Protein AF-A0A359IE05-F1 (afdb_monomer)

pLDDT: mean 86.5, std 8.98, range [60.88, 97.12]

Solvent-accessible surface area (backbone atoms only — not comparable to full-atom values): 4523 Å² total; per-residue (Å²): 91,81,87,85,40,88,70,53,76,47,79,46,80,45,79,54,96,59,32,36,40,40,36,42,36,32,61,58,93,48,62,64,94,83,66,44,79,91,77,47,86,48,70,68,57,51,52,52,53,50,49,30,60,75,47,73,34,45,79,49,78,46,49,78,86,38,30,35,42,34,40,38,25,68,53,134

Sequence (76 aa):
FPEDRKGRISVQLLRQDKKISLVLANNGIGLPEDFSLERTGGFGLQLVSMLVKQLDGTLNIHSNDETQFEIIFPYS

Structure (mmCIF, N/CA/C/O backbone):
data_AF-A0A359IE05-F1
#
_entry.id   AF-A0A3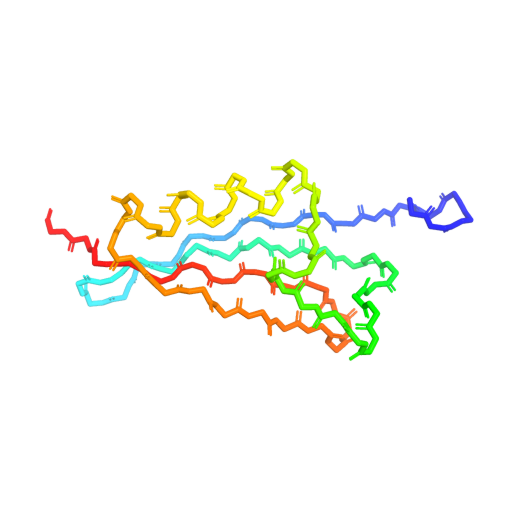59IE05-F1
#
loop_
_atom_site.group_PDB
_atom_site.id
_atom_site.type_symbol
_atom_site.label_atom_id
_atom_site.label_alt_id
_atom_site.label_comp_id
_atom_site.label_asym_id
_atom_site.label_entity_id
_atom_site.label_seq_id
_atom_site.pdbx_PDB_ins_code
_atom_site.Cartn_x
_atom_site.Cartn_y
_atom_site.Cartn_z
_atom_site.occupancy
_atom_site.B_iso_or_equiv
_atom_site.auth_seq_id
_atom_site.auth_comp_id
_atom_site.auth_asym_id
_atom_site.auth_atom_id
_atom_site.pdbx_PDB_model_num
ATOM 1 N N . PHE A 1 1 ? 3.884 -3.381 -18.728 1.00 61.38 1 PHE A N 1
ATOM 2 C CA . PHE A 1 1 ? 4.851 -4.314 -18.113 1.00 61.38 1 PHE A CA 1
ATOM 3 C C . PHE A 1 1 ? 5.977 -4.515 -19.114 1.00 61.38 1 PHE A C 1
ATOM 5 O O . PHE A 1 1 ? 5.704 -4.334 -20.296 1.00 61.38 1 PHE A O 1
ATOM 12 N N . PRO A 1 2 ? 7.225 -4.766 -18.685 1.00 69.50 2 PRO A N 1
ATOM 13 C CA . PRO A 1 2 ? 8.349 -4.853 -19.615 1.00 69.50 2 PRO A CA 1
ATOM 14 C C . PRO A 1 2 ? 8.067 -5.859 -20.737 1.00 69.50 2 PRO A C 1
ATOM 16 O O . PRO A 1 2 ? 7.482 -6.912 -20.468 1.00 69.50 2 PRO A O 1
ATOM 19 N N . GLU A 1 3 ? 8.491 -5.506 -21.956 1.00 73.56 3 GLU A N 1
ATOM 20 C CA . GLU A 1 3 ? 8.475 -6.368 -23.152 1.00 73.56 3 GLU A CA 1
ATOM 21 C C . GLU A 1 3 ? 7.071 -6.791 -23.633 1.00 73.56 3 GLU A C 1
ATOM 23 O O . GLU A 1 3 ? 6.835 -7.962 -23.913 1.00 73.56 3 GLU A O 1
ATOM 28 N N . ASP A 1 4 ? 6.105 -5.863 -23.686 1.00 70.12 4 ASP A N 1
ATOM 29 C CA . ASP A 1 4 ? 4.719 -6.116 -24.150 1.00 70.12 4 ASP A CA 1
ATOM 30 C C . ASP A 1 4 ? 3.969 -7.238 -23.408 1.00 70.12 4 ASP A C 1
ATOM 32 O O . ASP A 1 4 ? 2.919 -7.732 -23.833 1.00 70.12 4 ASP A O 1
ATOM 36 N N . ARG A 1 5 ? 4.462 -7.624 -22.228 1.00 76.50 5 ARG A N 1
ATOM 37 C CA . ARG A 1 5 ? 3.799 -8.630 -21.405 1.00 76.50 5 ARG A CA 1
ATOM 38 C C . ARG A 1 5 ? 2.486 -8.083 -20.854 1.00 76.50 5 ARG A C 1
ATOM 40 O O . ARG A 1 5 ? 2.399 -6.947 -20.378 1.00 76.50 5 ARG A O 1
ATOM 47 N N . LYS A 1 6 ? 1.457 -8.933 -20.841 1.00 82.81 6 LYS A N 1
ATOM 48 C CA . LYS A 1 6 ? 0.271 -8.699 -20.013 1.00 82.81 6 LYS A CA 1
ATOM 49 C C . LYS A 1 6 ? 0.714 -8.748 -18.561 1.00 82.81 6 LYS A C 1
ATOM 51 O O . LYS A 1 6 ? 1.346 -9.717 -18.149 1.00 82.81 6 LYS A O 1
ATOM 56 N N . GLY A 1 7 ? 0.367 -7.734 -17.788 1.00 86.06 7 GLY A N 1
ATOM 57 C CA . GLY A 1 7 ? 0.515 -7.822 -16.346 1.00 86.06 7 GLY A CA 1
ATOM 58 C C . GLY A 1 7 ? -0.817 -7.789 -15.639 1.00 86.06 7 GLY A C 1
ATOM 59 O O . GLY A 1 7 ? -1.873 -7.571 -16.233 1.00 86.06 7 GLY A O 1
ATOM 60 N N . ARG A 1 8 ? -0.736 -8.078 -14.353 1.00 89.31 8 ARG A N 1
ATOM 61 C CA . ARG A 1 8 ? -1.857 -8.280 -13.462 1.00 89.31 8 ARG A CA 1
ATOM 62 C C . ARG A 1 8 ? -1.775 -7.233 -12.371 1.00 89.31 8 ARG A C 1
ATOM 64 O O . ARG A 1 8 ? -0.726 -7.055 -11.759 1.00 89.31 8 ARG A O 1
ATOM 71 N N . ILE A 1 9 ? -2.900 -6.571 -12.144 1.00 90.00 9 ILE A N 1
ATOM 72 C CA . ILE A 1 9 ? -3.163 -5.804 -10.933 1.00 90.00 9 ILE A CA 1
ATOM 73 C C . ILE A 1 9 ? -4.312 -6.521 -10.236 1.00 90.00 9 ILE A C 1
ATOM 75 O O . ILE A 1 9 ? -5.267 -6.943 -10.891 1.00 90.00 9 ILE A O 1
ATOM 79 N N . SER A 1 10 ? -4.209 -6.690 -8.927 1.00 93.31 10 SER A N 1
ATOM 80 C CA . SER A 1 10 ? -5.269 -7.260 -8.106 1.00 93.31 10 SER A CA 1
ATOM 81 C C . SER A 1 10 ? -5.573 -6.348 -6.929 1.00 93.31 10 SER A C 1
ATOM 83 O O . SER A 1 10 ? -4.684 -5.687 -6.393 1.00 93.31 10 SER A O 1
ATOM 85 N N . VAL A 1 11 ? -6.854 -6.302 -6.575 1.00 94.56 11 VAL A N 1
ATOM 86 C CA . VAL A 1 11 ? -7.374 -5.578 -5.419 1.00 94.56 1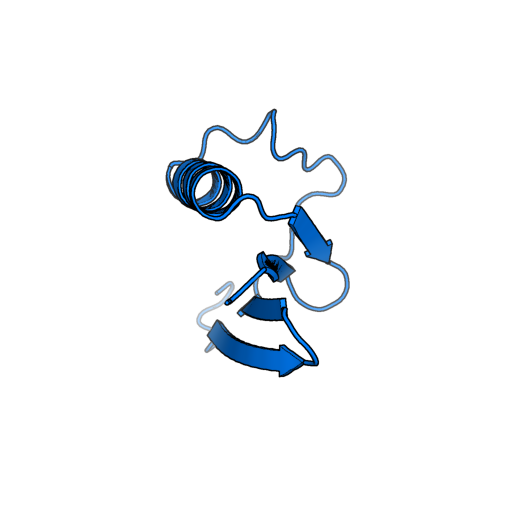1 VAL A CA 1
ATOM 87 C C . VAL A 1 11 ? -8.191 -6.575 -4.618 1.00 94.56 11 VAL A C 1
ATOM 89 O O . VAL A 1 11 ? -9.098 -7.206 -5.162 1.00 94.56 11 VAL A O 1
ATOM 92 N N . GLN A 1 12 ? -7.854 -6.746 -3.348 1.00 96.56 12 GLN A N 1
ATOM 93 C CA . GLN A 1 12 ? -8.543 -7.654 -2.443 1.00 96.56 12 GLN A CA 1
ATOM 94 C C . GLN A 1 12 ? -8.930 -6.906 -1.177 1.00 96.56 12 GLN A C 1
ATOM 96 O O . GLN A 1 12 ? -8.167 -6.090 -0.668 1.00 96.56 12 GLN A O 1
ATOM 101 N N . LEU A 1 13 ? -10.126 -7.193 -0.675 1.00 96.25 13 LEU A N 1
ATOM 102 C CA . LEU A 1 13 ? -10.620 -6.651 0.578 1.00 96.25 13 LEU A CA 1
ATOM 103 C C . LEU A 1 13 ? -11.010 -7.821 1.471 1.00 96.25 13 LEU A C 1
ATOM 105 O O . LEU A 1 13 ? -11.911 -8.589 1.133 1.00 96.25 13 LEU A O 1
ATOM 109 N N . LEU A 1 14 ?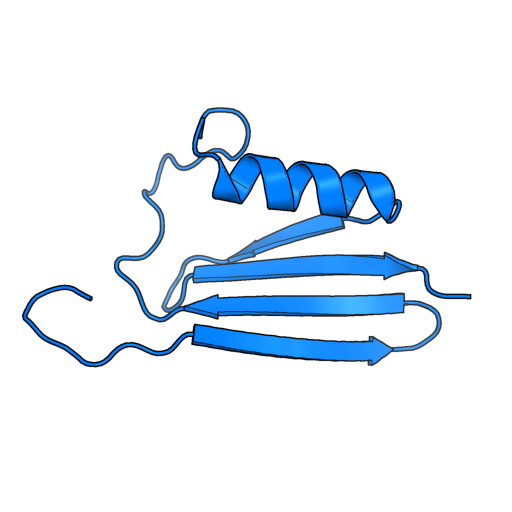 -10.324 -7.961 2.596 1.00 96.69 14 LEU A N 1
ATOM 110 C CA . LEU A 1 14 ? -10.582 -9.000 3.576 1.00 96.69 14 LEU A CA 1
ATOM 111 C C . LEU A 1 14 ? -11.072 -8.351 4.860 1.00 96.69 14 LEU A C 1
ATOM 113 O O . LEU A 1 14 ? -10.480 -7.403 5.365 1.00 96.69 14 LEU A O 1
ATOM 117 N N . ARG A 1 15 ? -12.163 -8.881 5.398 1.00 95.56 15 ARG A N 1
ATOM 118 C CA . ARG A 1 15 ? -12.690 -8.489 6.700 1.00 95.56 15 ARG A CA 1
ATOM 119 C C . ARG A 1 15 ? -12.348 -9.589 7.693 1.00 95.56 15 ARG A C 1
ATOM 121 O O . ARG A 1 15 ? -12.772 -10.726 7.503 1.00 95.56 15 ARG A O 1
ATOM 128 N N . GLN A 1 16 ? -11.628 -9.241 8.751 1.00 92.56 16 GLN A N 1
ATOM 129 C CA . GLN A 1 16 ? -11.297 -10.161 9.833 1.00 92.56 16 GLN A CA 1
ATOM 130 C C . GLN A 1 16 ? -11.462 -9.447 11.173 1.00 92.56 16 GLN A C 1
ATOM 132 O O . GLN A 1 16 ? -10.931 -8.357 11.385 1.00 92.56 16 GLN A O 1
ATOM 137 N N . ASP A 1 17 ? -12.241 -10.047 12.071 1.00 90.50 17 ASP A N 1
ATOM 138 C CA . ASP A 1 17 ? -12.626 -9.451 13.351 1.00 90.50 17 ASP A CA 1
ATOM 139 C C . ASP A 1 17 ? -13.180 -8.025 13.176 1.00 90.50 17 ASP A C 1
ATOM 141 O O . ASP A 1 17 ? -14.183 -7.833 12.488 1.00 90.50 17 ASP A O 1
ATOM 145 N N . LYS A 1 18 ? -12.531 -7.018 13.772 1.00 94.75 18 LYS A N 1
ATOM 146 C CA . LYS A 1 18 ? -12.868 -5.583 13.681 1.00 94.75 18 LYS A CA 1
ATOM 147 C C . LYS A 1 18 ? -11.902 -4.804 12.781 1.00 94.75 18 LYS A C 1
ATOM 149 O O . LYS A 1 18 ? -11.677 -3.614 12.986 1.00 94.75 18 LYS A O 1
ATOM 154 N N . LYS A 1 19 ? -11.268 -5.488 11.828 1.00 96.50 19 LYS A N 1
ATOM 155 C CA . LYS A 1 19 ? -10.313 -4.896 10.891 1.00 96.50 19 LYS A CA 1
ATOM 156 C C . LYS A 1 19 ? -10.639 -5.264 9.448 1.00 96.50 19 LYS A C 1
ATOM 158 O O . LYS A 1 19 ? -11.210 -6.319 9.161 1.00 96.50 19 LYS A O 1
ATOM 163 N N . ILE A 1 20 ? -10.276 -4.359 8.553 1.00 97.12 20 ILE A N 1
ATOM 164 C CA . ILE A 1 20 ? -10.242 -4.580 7.115 1.00 97.12 20 ILE A CA 1
ATOM 165 C C . ILE A 1 20 ? -8.773 -4.602 6.693 1.00 97.12 20 ILE A C 1
ATOM 167 O O . ILE A 1 20 ? -8.002 -3.742 7.114 1.00 97.12 20 ILE A O 1
ATOM 171 N N . SER A 1 21 ? -8.404 -5.581 5.870 1.00 96.81 21 SER A N 1
ATOM 172 C CA . SER A 1 21 ? -7.159 -5.607 5.103 1.00 96.81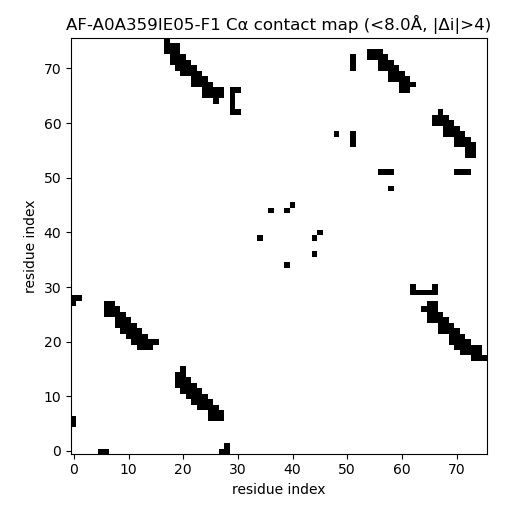 21 SER A CA 1
ATOM 173 C C . SER A 1 21 ? -7.494 -5.338 3.633 1.00 96.81 21 SER A C 1
ATOM 175 O O . SER A 1 21 ? -8.240 -6.093 3.004 1.00 96.81 21 SER A O 1
ATOM 177 N N . LEU A 1 22 ? -7.000 -4.218 3.106 1.00 95.25 22 LEU A N 1
ATOM 178 C CA . LEU A 1 22 ? -7.047 -3.855 1.692 1.00 95.25 22 LEU A CA 1
ATOM 179 C C . LEU A 1 22 ? -5.683 -4.160 1.074 1.00 95.25 22 LEU A C 1
ATOM 181 O O . LEU A 1 22 ? -4.703 -3.487 1.381 1.00 95.25 22 LEU A O 1
ATOM 185 N N . VAL A 1 23 ? -5.636 -5.142 0.179 1.00 94.12 23 VAL A N 1
ATOM 186 C CA . VAL A 1 23 ? -4.414 -5.569 -0.507 1.00 94.12 23 VAL A CA 1
ATOM 187 C C . VAL A 1 23 ? -4.463 -5.127 -1.965 1.00 94.12 23 VAL A C 1
ATOM 189 O O . VAL A 1 23 ? -5.391 -5.463 -2.701 1.00 94.12 23 VAL A O 1
ATOM 192 N N . LEU A 1 24 ? -3.447 -4.381 -2.388 1.00 91.12 24 LEU A N 1
ATOM 193 C CA . LEU A 1 24 ? -3.202 -3.954 -3.763 1.00 91.12 24 LEU A CA 1
ATOM 194 C C . LEU A 1 24 ? -1.923 -4.642 -4.240 1.00 91.12 24 LEU A C 1
ATOM 196 O O . LEU A 1 24 ? -0.870 -4.413 -3.654 1.00 91.12 24 LEU A O 1
ATOM 200 N N . ALA A 1 25 ? -1.983 -5.458 -5.290 1.00 91.38 25 ALA A N 1
ATOM 201 C CA . ALA A 1 25 ? -0.814 -6.204 -5.758 1.00 91.38 25 ALA A CA 1
ATOM 202 C C . ALA A 1 25 ? -0.621 -6.146 -7.274 1.00 91.38 25 ALA A C 1
ATOM 204 O O . ALA A 1 25 ? -1.597 -6.164 -8.029 1.00 91.38 25 ALA A O 1
ATOM 205 N N . ASN A 1 26 ? 0.636 -6.129 -7.724 1.00 88.44 26 ASN A N 1
ATOM 206 C CA . ASN A 1 26 ? 1.010 -6.222 -9.131 1.00 88.44 26 ASN A CA 1
ATOM 207 C C . ASN A 1 26 ? 2.254 -7.097 -9.359 1.00 88.44 26 ASN A C 1
ATOM 209 O O . ASN A 1 26 ? 3.212 -7.064 -8.592 1.00 88.44 26 ASN A O 1
ATOM 213 N N . ASN A 1 27 ? 2.294 -7.804 -10.489 1.00 88.44 27 ASN A N 1
ATOM 214 C CA . ASN A 1 27 ? 3.437 -8.632 -10.908 1.00 88.44 27 ASN A CA 1
ATOM 215 C C . ASN A 1 27 ? 4.421 -7.854 -11.807 1.00 88.44 27 ASN A C 1
ATOM 217 O O . ASN A 1 27 ? 4.786 -8.283 -12.904 1.00 88.44 27 ASN A O 1
ATOM 221 N N . GLY A 1 28 ? 4.726 -6.620 -11.396 1.00 83.00 28 GLY A N 1
ATOM 222 C CA . GLY A 1 28 ? 5.544 -5.673 -12.158 1.00 83.00 28 GLY A CA 1
ATOM 223 C C . GLY A 1 28 ? 7.038 -5.937 -12.022 1.00 83.00 28 GLY A C 1
ATOM 224 O O . GLY A 1 28 ? 7.461 -7.038 -11.710 1.00 83.00 28 GLY A O 1
ATOM 225 N N . ILE A 1 29 ? 7.842 -4.895 -12.226 1.00 79.00 29 ILE A N 1
ATOM 226 C CA . ILE A 1 29 ? 9.315 -4.954 -12.138 1.00 79.00 29 ILE A CA 1
ATOM 227 C C . ILE A 1 29 ? 9.798 -4.964 -10.666 1.00 79.00 29 ILE A C 1
ATOM 229 O O . ILE A 1 29 ? 10.976 -4.772 -10.400 1.00 79.00 29 ILE A O 1
ATOM 233 N N . GLY A 1 30 ? 8.896 -5.186 -9.703 1.00 78.75 30 GLY A N 1
ATOM 234 C CA . GLY A 1 30 ? 9.192 -5.061 -8.278 1.00 78.75 30 GLY A CA 1
ATOM 235 C C . GLY A 1 30 ? 9.462 -3.616 -7.843 1.00 78.75 30 GLY A C 1
ATOM 236 O O . GLY A 1 30 ? 9.347 -2.671 -8.630 1.00 78.75 30 GLY A O 1
ATOM 237 N N . LEU A 1 31 ? 9.811 -3.452 -6.569 1.00 83.00 31 LEU A N 1
ATOM 238 C CA . LEU A 1 31 ? 10.384 -2.226 -6.022 1.00 83.00 31 LEU A CA 1
ATOM 239 C C . LEU A 1 31 ? 11.920 -2.337 -5.995 1.00 83.00 31 LEU A C 1
ATOM 241 O O . LEU A 1 31 ? 12.440 -3.440 -5.828 1.00 83.00 31 LEU A O 1
ATOM 245 N N . PRO A 1 32 ? 12.653 -1.218 -6.139 1.00 83.56 32 PRO A N 1
ATOM 246 C CA . PRO A 1 32 ? 14.102 -1.188 -5.928 1.00 83.56 32 PRO A CA 1
ATOM 247 C C . PRO A 1 32 ? 14.499 -1.692 -4.530 1.00 83.56 32 PRO A C 1
ATOM 249 O O . PRO A 1 32 ? 13.751 -1.491 -3.574 1.00 83.56 32 PRO A O 1
ATOM 252 N N . GLU A 1 33 ? 15.694 -2.273 -4.380 1.00 80.81 33 GLU A N 1
ATOM 253 C CA . GLU A 1 33 ? 16.203 -2.733 -3.070 1.00 80.81 33 GLU A CA 1
ATOM 254 C C . GLU A 1 33 ? 16.305 -1.602 -2.035 1.00 80.81 33 GLU A C 1
ATOM 256 O O . GLU A 1 33 ? 16.117 -1.818 -0.840 1.00 80.81 33 GLU A O 1
ATOM 261 N N . ASP A 1 34 ? 16.572 -0.378 -2.487 1.00 83.06 34 ASP A N 1
ATOM 262 C CA . ASP A 1 34 ? 16.697 0.822 -1.662 1.00 83.06 34 ASP A CA 1
ATOM 263 C C . ASP A 1 34 ? 15.386 1.619 -1.547 1.00 83.06 34 ASP A C 1
ATOM 265 O O . ASP A 1 34 ? 15.386 2.777 -1.099 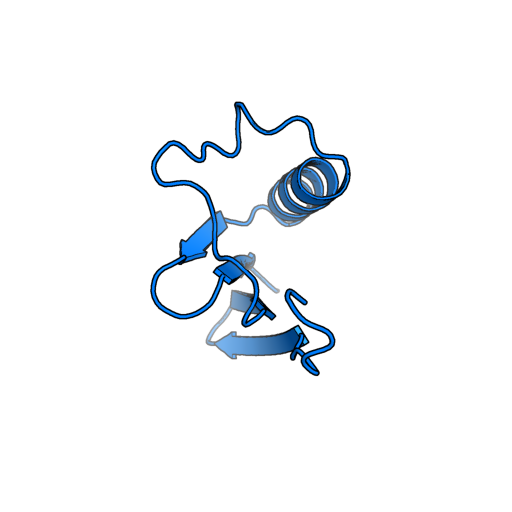1.00 83.06 34 ASP A O 1
ATOM 269 N N . PHE A 1 35 ? 14.257 1.010 -1.928 1.00 82.44 35 PHE A N 1
ATOM 270 C CA . PHE A 1 35 ? 12.941 1.625 -1.840 1.00 82.44 35 PHE A CA 1
ATOM 271 C C . PHE A 1 35 ? 12.648 2.115 -0.417 1.00 82.44 35 PHE A C 1
ATOM 273 O O . PHE A 1 35 ? 12.781 1.398 0.573 1.00 82.44 35 PHE A O 1
ATOM 280 N N . SER A 1 36 ? 12.199 3.363 -0.317 1.00 78.31 36 SER A N 1
ATOM 281 C CA . SER A 1 36 ? 11.664 3.938 0.914 1.00 78.31 36 SER A CA 1
ATOM 282 C C . SER A 1 36 ? 10.457 4.777 0.559 1.00 78.31 36 SER A C 1
ATOM 284 O O . SER A 1 36 ? 10.554 5.683 -0.268 1.00 78.31 36 SER A O 1
ATOM 286 N N . LEU A 1 37 ? 9.347 4.503 1.242 1.00 76.81 37 LEU A N 1
ATOM 287 C CA . LEU A 1 37 ? 8.102 5.249 1.094 1.00 76.81 37 LEU A CA 1
ATOM 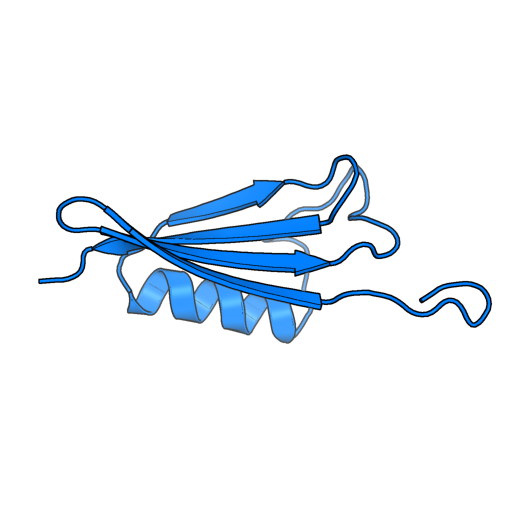288 C C . LEU A 1 37 ? 8.308 6.760 1.305 1.00 76.81 37 LEU A C 1
ATOM 290 O O . LEU A 1 37 ? 7.711 7.579 0.614 1.00 76.81 37 LEU A O 1
ATOM 294 N N . GLU A 1 38 ? 9.193 7.121 2.237 1.00 73.12 38 GLU A N 1
ATOM 295 C CA . GLU A 1 38 ? 9.512 8.504 2.610 1.00 73.12 38 GLU A CA 1
ATOM 296 C C . GLU A 1 38 ? 10.353 9.207 1.538 1.00 73.12 38 GLU A C 1
ATOM 298 O O . GLU A 1 38 ? 10.253 10.420 1.362 1.00 73.12 38 GLU A O 1
ATOM 303 N N . ARG A 1 39 ? 11.187 8.447 0.814 1.00 72.94 39 ARG A N 1
ATOM 304 C CA . ARG A 1 39 ? 12.029 8.956 -0.280 1.00 72.94 3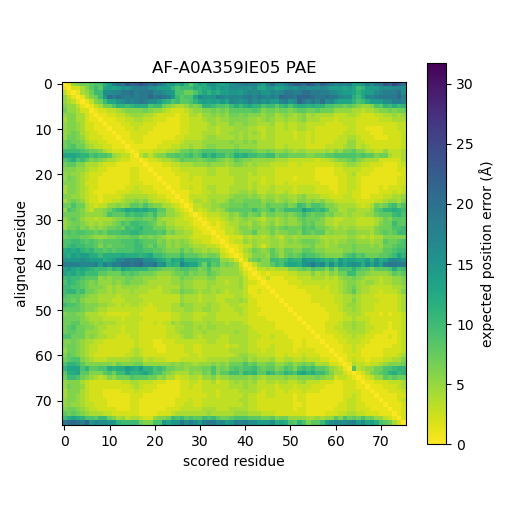9 ARG A CA 1
ATOM 305 C C . ARG A 1 39 ? 11.305 8.960 -1.624 1.00 72.94 39 ARG A C 1
ATOM 307 O O . ARG A 1 39 ? 11.692 9.695 -2.532 1.00 72.94 39 ARG A O 1
ATOM 314 N N . THR A 1 40 ? 10.263 8.149 -1.779 1.00 68.81 40 THR A N 1
ATOM 315 C CA . THR A 1 40 ? 9.518 8.042 -3.032 1.00 68.81 40 THR A CA 1
ATOM 316 C C . THR A 1 40 ? 8.497 9.173 -3.170 1.00 68.81 40 THR A C 1
ATOM 318 O O . THR A 1 40 ? 7.420 9.136 -2.587 1.00 68.81 40 THR A O 1
ATOM 321 N N . GLY A 1 41 ? 8.811 10.178 -3.991 1.00 60.88 41 GLY A N 1
ATOM 322 C CA . GLY A 1 41 ? 7.947 11.342 -4.257 1.00 60.88 41 GLY A CA 1
ATOM 323 C C . GLY A 1 41 ? 6.818 11.112 -5.273 1.00 60.88 41 GLY A C 1
ATOM 324 O O . GLY A 1 41 ? 6.267 12.071 -5.808 1.00 60.88 41 GLY A O 1
ATOM 325 N N . GLY A 1 42 ? 6.501 9.859 -5.603 1.00 80.06 42 GLY A N 1
ATOM 326 C CA . GLY A 1 42 ? 5.471 9.541 -6.590 1.00 80.06 42 GLY A CA 1
ATOM 327 C C . GLY A 1 42 ? 4.066 9.822 -6.056 1.00 80.06 42 GLY A C 1
ATOM 328 O O . GLY A 1 42 ? 3.709 9.369 -4.969 1.00 80.06 42 GLY A O 1
ATOM 329 N N . PHE A 1 43 ? 3.238 10.493 -6.860 1.00 78.75 43 PHE A N 1
ATOM 330 C CA . PHE A 1 43 ? 1.861 10.866 -6.504 1.00 78.75 43 PHE A CA 1
ATOM 331 C C . PHE A 1 43 ? 1.027 9.675 -5.990 1.00 78.75 43 PHE A C 1
ATOM 333 O O . PHE A 1 43 ? 0.265 9.804 -5.037 1.00 78.75 43 PHE A O 1
ATOM 340 N N . GLY A 1 44 ? 1.207 8.486 -6.578 1.00 79.88 44 GLY A N 1
ATOM 341 C CA . GLY A 1 44 ? 0.498 7.271 -6.163 1.00 79.88 44 GLY A CA 1
ATOM 342 C C . GLY A 1 44 ? 0.806 6.833 -4.727 1.00 79.88 44 GLY A C 1
ATOM 343 O O . GLY A 1 44 ? -0.107 6.478 -3.988 1.00 79.88 44 GLY A O 1
ATOM 344 N N . LEU A 1 45 ? 2.067 6.909 -4.296 1.00 83.25 45 LEU A N 1
ATOM 345 C CA . LEU A 1 45 ? 2.463 6.511 -2.939 1.00 83.25 45 LEU A CA 1
ATOM 346 C C . LEU A 1 45 ? 2.071 7.566 -1.903 1.00 83.25 45 LEU A C 1
ATOM 348 O O . LEU A 1 45 ? 1.733 7.219 -0.770 1.00 83.25 45 LEU A O 1
ATOM 352 N N . GLN A 1 46 ? 2.019 8.839 -2.303 1.00 84.88 46 GLN A N 1
ATOM 353 C CA . GLN A 1 46 ? 1.434 9.898 -1.481 1.00 84.88 46 GLN A CA 1
ATOM 354 C C . GLN A 1 46 ? -0.055 9.639 -1.222 1.00 84.88 46 GLN A C 1
ATOM 356 O O . GLN A 1 46 ? -0.488 9.727 -0.076 1.00 84.88 46 GLN A O 1
ATOM 361 N N . LEU A 1 47 ? -0.823 9.242 -2.245 1.00 83.25 47 LEU A N 1
ATOM 362 C CA . LEU A 1 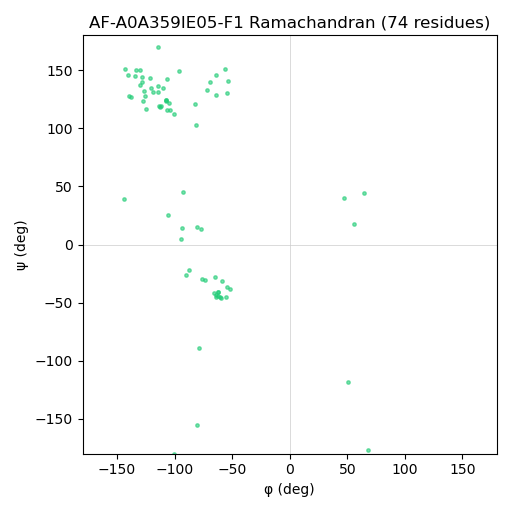47 ? -2.235 8.872 -2.086 1.00 83.25 47 LEU A CA 1
ATOM 363 C C . LEU A 1 47 ? -2.415 7.686 -1.130 1.00 83.25 47 LEU A C 1
ATOM 365 O O . LEU A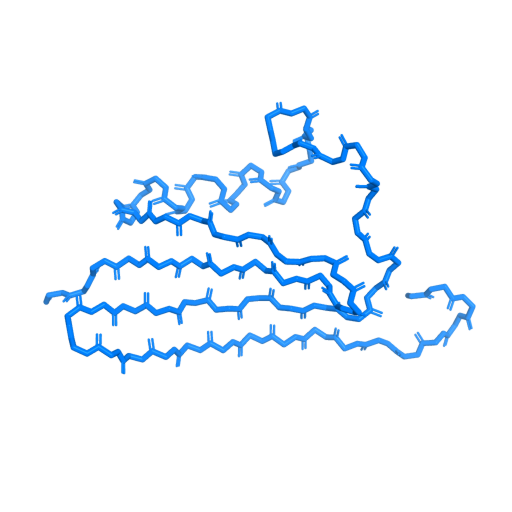 1 47 ? -3.262 7.748 -0.241 1.00 83.25 47 LEU A O 1
ATOM 369 N N . VAL A 1 48 ? -1.595 6.638 -1.264 1.00 86.56 48 VAL A N 1
ATOM 370 C CA . VAL A 1 48 ? -1.611 5.486 -0.342 1.00 86.56 48 VAL A CA 1
ATOM 371 C C . VAL A 1 48 ? -1.309 5.935 1.089 1.00 86.56 48 VAL A C 1
ATOM 373 O O . VAL A 1 48 ? -2.044 5.590 2.010 1.00 86.56 48 VAL A O 1
ATOM 376 N N . SER A 1 49 ? -0.283 6.766 1.279 1.00 86.88 49 SER A N 1
ATOM 377 C CA . SER A 1 49 ? 0.110 7.283 2.597 1.00 86.88 49 SER A CA 1
ATOM 378 C C . SER A 1 49 ? -0.992 8.135 3.237 1.00 86.88 49 SER A C 1
ATOM 380 O O . SER A 1 49 ? -1.264 8.019 4.432 1.00 86.88 49 SER A O 1
ATOM 382 N N . MET A 1 50 ? -1.664 8.973 2.439 1.00 89.94 50 MET A N 1
ATOM 383 C CA . MET A 1 50 ? -2.814 9.763 2.885 1.00 89.94 50 MET A CA 1
ATOM 384 C C . MET A 1 50 ? -3.987 8.875 3.297 1.00 89.94 50 MET A C 1
ATOM 386 O O . MET A 1 50 ? -4.585 9.125 4.340 1.00 89.94 50 MET A O 1
ATOM 390 N N . LEU A 1 51 ? -4.290 7.836 2.516 1.00 90.88 51 LEU A N 1
ATOM 391 C CA . LEU A 1 51 ? -5.378 6.906 2.807 1.00 90.88 51 LEU A CA 1
ATOM 392 C C . LEU A 1 51 ? -5.130 6.137 4.109 1.00 90.88 51 LEU A C 1
ATOM 394 O O . LEU A 1 51 ? -6.014 6.065 4.956 1.00 90.88 51 LEU A O 1
ATOM 398 N N . VAL A 1 52 ? -3.912 5.625 4.303 1.00 93.75 52 VAL A N 1
ATOM 399 C CA . VAL A 1 52 ? -3.503 4.937 5.540 1.00 93.75 52 VAL A CA 1
ATOM 400 C C . VAL A 1 52 ? -3.729 5.846 6.749 1.00 93.75 52 VAL A C 1
ATOM 402 O O . VAL A 1 52 ? -4.322 5.421 7.736 1.00 93.75 52 VAL A O 1
ATOM 405 N N . LYS A 1 53 ? -3.330 7.120 6.643 1.00 93.94 53 LYS A N 1
ATOM 406 C CA . LYS A 1 53 ? -3.528 8.113 7.703 1.00 93.94 53 LYS A CA 1
ATOM 407 C C . LYS A 1 53 ? -5.004 8.435 7.952 1.00 93.94 53 LYS A C 1
ATOM 409 O O . LYS A 1 53 ? -5.396 8.576 9.100 1.00 93.94 53 LYS A O 1
ATOM 414 N N . GLN A 1 54 ? -5.818 8.576 6.905 1.00 94.56 54 GLN A N 1
ATOM 415 C CA . GLN A 1 54 ? -7.254 8.866 7.036 1.00 94.56 54 GLN A CA 1
ATOM 416 C C . GLN A 1 54 ? -8.035 7.735 7.708 1.00 94.56 54 GLN A C 1
ATOM 418 O O . GLN A 1 54 ? -9.067 7.992 8.319 1.00 94.56 54 GLN A O 1
ATOM 423 N N . LEU A 1 55 ? -7.557 6.500 7.566 1.00 95.00 55 LEU A N 1
ATOM 424 C CA . LEU A 1 55 ? -8.197 5.308 8.110 1.00 95.00 55 LEU A CA 1
ATOM 425 C C . LEU A 1 55 ? -7.647 4.900 9.486 1.00 95.00 55 LEU A C 1
ATOM 427 O O . LEU A 1 55 ? -8.021 3.837 9.975 1.00 95.00 55 LEU A O 1
ATOM 431 N N . ASP A 1 56 ? -6.740 5.686 10.081 1.00 95.38 56 ASP A N 1
ATOM 432 C CA . ASP A 1 56 ? -5.973 5.296 11.276 1.00 95.38 56 ASP A CA 1
ATOM 433 C C . ASP A 1 56 ? -5.373 3.881 11.136 1.00 95.38 56 ASP A C 1
ATOM 435 O O . ASP A 1 56 ? -5.406 3.046 12.045 1.00 95.38 56 ASP A O 1
ATOM 439 N N . GLY A 1 57 ? -4.877 3.593 9.930 1.00 95.12 57 GLY A N 1
ATOM 440 C CA . GLY A 1 57 ? -4.400 2.283 9.524 1.00 95.12 57 GLY A CA 1
ATOM 441 C C . GLY A 1 57 ? -2.882 2.141 9.552 1.00 95.12 57 GLY A C 1
ATOM 442 O O . GLY A 1 57 ? -2.126 3.069 9.841 1.00 95.12 57 GLY A O 1
ATOM 443 N N . THR A 1 58 ? -2.431 0.949 9.182 1.00 95.69 58 THR A N 1
ATOM 444 C CA . THR A 1 58 ? -1.024 0.592 8.992 1.00 95.69 58 THR A CA 1
ATOM 445 C C . THR A 1 58 ? -0.795 0.118 7.563 1.00 95.69 58 THR A C 1
ATOM 447 O O . THR A 1 58 ? -1.650 -0.569 7.006 1.00 95.69 58 THR A O 1
ATOM 450 N N . LEU A 1 59 ? 0.361 0.454 6.988 1.00 92.88 59 LEU A N 1
ATOM 451 C CA . LEU A 1 59 ? 0.783 0.012 5.659 1.00 92.88 59 LEU A CA 1
ATOM 452 C C . LEU A 1 59 ? 1.907 -1.021 5.774 1.00 92.88 59 LEU A C 1
ATOM 454 O O . LEU A 1 59 ? 2.964 -0.704 6.317 1.00 92.88 59 LEU A O 1
ATOM 458 N N . ASN A 1 60 ? 1.706 -2.203 5.197 1.00 92.81 60 ASN A N 1
ATOM 459 C CA . ASN A 1 60 ? 2.758 -3.185 4.950 1.00 92.81 60 ASN A CA 1
ATOM 460 C C . ASN A 1 60 ? 3.081 -3.217 3.455 1.00 92.81 60 ASN A C 1
ATOM 462 O O . ASN A 1 60 ? 2.190 -3.090 2.611 1.00 92.81 60 ASN A O 1
ATOM 466 N N . ILE A 1 61 ? 4.359 -3.388 3.121 1.00 89.25 61 ILE A N 1
ATOM 467 C CA . ILE A 1 61 ? 4.822 -3.503 1.736 1.00 89.25 61 ILE A CA 1
ATOM 468 C C . ILE A 1 61 ? 5.630 -4.782 1.600 1.00 89.25 61 ILE A C 1
ATOM 470 O O . ILE A 1 61 ? 6.581 -5.008 2.346 1.00 89.25 61 ILE A O 1
ATOM 474 N N . HIS A 1 62 ? 5.265 -5.592 0.613 1.00 88.19 62 HIS A N 1
ATOM 475 C CA . HIS A 1 62 ? 5.972 -6.809 0.238 1.00 88.19 62 HIS A CA 1
ATOM 476 C C . HIS A 1 62 ? 6.418 -6.674 -1.220 1.00 88.19 62 HIS A C 1
ATOM 478 O O . HIS A 1 62 ? 5.649 -6.202 -2.052 1.00 88.19 62 HIS A O 1
ATOM 484 N N . SER A 1 63 ? 7.662 -7.032 -1.542 1.00 81.50 63 SER A N 1
ATOM 485 C CA . SER A 1 63 ? 8.207 -6.845 -2.897 1.00 81.50 63 SER A CA 1
ATOM 486 C C . SER A 1 63 ? 9.141 -7.978 -3.331 1.00 81.50 63 SER A C 1
ATOM 488 O O . SER A 1 63 ? 10.166 -7.729 -3.961 1.00 81.50 63 SER A O 1
ATOM 490 N N . ASN A 1 64 ? 8.797 -9.220 -2.989 1.00 76.00 64 ASN A N 1
ATOM 491 C CA . ASN A 1 64 ? 9.579 -10.385 -3.407 1.00 76.00 64 ASN A CA 1
ATOM 492 C C . ASN A 1 64 ? 9.245 -10.739 -4.871 1.00 76.00 64 ASN A C 1
ATOM 494 O O . ASN A 1 64 ? 9.857 -10.204 -5.789 1.00 76.00 64 ASN A O 1
ATOM 498 N N . ASP A 1 65 ? 8.229 -11.579 -5.097 1.00 75.88 65 ASP A N 1
ATOM 499 C CA . ASP A 1 65 ? 7.814 -12.011 -6.446 1.00 75.88 65 ASP A CA 1
ATOM 500 C C . ASP A 1 65 ? 6.748 -11.095 -7.074 1.00 75.88 65 ASP A C 1
ATOM 502 O O . ASP A 1 65 ? 6.625 -10.982 -8.294 1.00 75.88 65 ASP A O 1
ATOM 506 N N . GLU A 1 66 ? 5.968 -10.425 -6.228 1.00 84.56 66 GLU A N 1
ATOM 507 C CA . GLU A 1 66 ? 4.997 -9.400 -6.593 1.00 84.56 66 GLU A CA 1
ATOM 508 C C . GLU A 1 66 ? 5.174 -8.205 -5.661 1.00 84.56 66 GLU A C 1
ATOM 510 O O . GLU A 1 66 ? 5.543 -8.358 -4.494 1.00 84.56 66 GLU A O 1
ATOM 515 N N . THR A 1 67 ? 4.875 -7.011 -6.164 1.00 90.00 67 THR A N 1
ATOM 516 C CA . THR A 1 67 ? 4.740 -5.837 -5.306 1.00 90.00 67 THR A CA 1
ATOM 517 C C . THR A 1 67 ? 3.341 -5.844 -4.719 1.00 90.00 67 THR A C 1
ATOM 519 O O . THR A 1 67 ? 2.365 -5.824 -5.468 1.00 90.00 67 THR A O 1
ATOM 522 N N . GLN A 1 68 ? 3.241 -5.869 -3.395 1.00 92.12 68 GLN A N 1
ATOM 523 C CA . GLN A 1 68 ? 1.989 -5.843 -2.654 1.00 92.12 68 GLN A CA 1
ATOM 524 C C . GLN A 1 68 ? 2.018 -4.715 -1.624 1.00 92.12 68 GLN A C 1
ATOM 526 O O . GLN A 1 68 ? 2.977 -4.577 -0.867 1.00 92.12 68 GLN A O 1
ATOM 531 N N . PHE A 1 69 ? 0.947 -3.931 -1.591 1.00 91.12 69 PHE A N 1
ATOM 532 C CA . PHE A 1 69 ? 0.664 -2.925 -0.578 1.00 91.12 69 PHE A CA 1
ATOM 533 C C . PHE A 1 69 ? -0.554 -3.395 0.206 1.00 91.12 69 PHE A C 1
ATOM 535 O O . PHE A 1 69 ? -1.633 -3.551 -0.364 1.00 91.12 69 PHE A O 1
ATOM 542 N N . GLU A 1 70 ? -0.387 -3.618 1.501 1.00 94.56 70 GLU A N 1
ATOM 543 C CA . GLU A 1 70 ? -1.465 -4.019 2.396 1.00 94.56 70 GLU A CA 1
ATOM 544 C C . GLU A 1 70 ? -1.764 -2.883 3.375 1.00 94.56 70 GLU A C 1
ATOM 546 O O . GLU A 1 70 ? -0.910 -2.484 4.164 1.00 94.56 70 GLU A O 1
ATOM 551 N N . ILE A 1 71 ? -2.991 -2.372 3.330 1.00 95.44 71 ILE A N 1
ATOM 552 C CA . ILE A 1 71 ? -3.500 -1.367 4.260 1.00 95.44 71 ILE A CA 1
ATOM 553 C C . ILE A 1 71 ? -4.433 -2.067 5.242 1.00 95.44 71 ILE A C 1
ATOM 555 O O . ILE A 1 71 ? -5.493 -2.556 4.853 1.00 95.44 71 ILE A O 1
ATOM 559 N N . ILE A 1 72 ? -4.058 -2.079 6.517 1.00 96.88 72 ILE A N 1
ATOM 560 C CA . ILE A 1 72 ? -4.862 -2.660 7.594 1.00 96.88 72 ILE A CA 1
ATOM 561 C C . ILE A 1 72 ? -5.433 -1.529 8.434 1.00 96.88 72 ILE A C 1
ATOM 563 O O . ILE A 1 72 ? -4.681 -0.720 8.968 1.00 96.88 72 ILE A O 1
ATOM 567 N N . PHE A 1 73 ? -6.749 -1.482 8.590 1.00 96.94 73 PHE A N 1
ATOM 568 C CA . PHE A 1 73 ? -7.415 -0.428 9.350 1.00 96.94 73 PHE A CA 1
ATOM 569 C C . PHE A 1 73 ? -8.613 -0.972 10.134 1.00 96.94 73 PHE A C 1
ATOM 571 O O . PHE A 1 73 ? -9.205 -1.986 9.742 1.00 96.94 73 PHE A O 1
ATOM 578 N N . PRO A 1 74 ? -8.962 -0.358 11.278 1.00 96.31 74 PRO A N 1
ATOM 579 C CA . PRO A 1 74 ? -10.165 -0.726 12.005 1.00 96.31 74 PRO A CA 1
ATOM 580 C C . PRO A 1 74 ? -11.414 -0.425 11.169 1.00 96.31 74 PRO A C 1
ATOM 582 O O . PRO A 1 74 ? -11.477 0.566 10.448 1.00 96.31 74 PRO A O 1
ATOM 585 N N . TYR A 1 75 ? -12.437 -1.264 11.302 1.00 87.69 75 TYR A N 1
ATOM 586 C CA . TYR A 1 75 ? -13.792 -0.920 10.877 1.00 87.69 75 TYR A CA 1
ATOM 587 C C . TYR A 1 75 ? -14.748 -1.235 12.033 1.00 87.69 75 TYR A C 1
ATOM 589 O O . TYR A 1 75 ? -14.612 -2.259 12.713 1.00 87.69 75 TYR A O 1
ATOM 597 N N . SER A 1 76 ? -15.685 -0.327 12.280 1.00 70.25 76 SER A N 1
ATOM 598 C CA . SER A 1 76 ? -16.657 -0.372 13.378 1.00 70.25 76 SER A CA 1
ATOM 599 C C . SER A 1 76 ? -18.057 -0.145 12.849 1.00 70.25 76 SER A C 1
ATOM 601 O O . SER A 1 76 ? -18.203 0.831 12.079 1.00 70.25 76 SER A O 1
#

Mean predicted aligned error: 5.21 Å

Nearest PDB structures (foldseek):
  4r39-assembly4_D  TM=8.408E-01  e=1.291E-04  Erythrobacter litoralis HTCC2594
  4r3a-assembly1_A  TM=8.539E-01  e=2.122E-04  Erythrobacter litoralis HTCC2594
  4r39-assembly3_C  TM=8.409E-01  e=2.896E-04  Erythrobacter litoralis HTCC2594
  4gt8-assembly1_A  TM=8.084E-01  e=5.067E-04  Staphylococcus aureus subsp. aureus Mu50
  5iuj-assembly2_E  TM=7.787E-01  e=5.067E-04  Bacillus subtilis subsp. subtilis str. 168

Foldseek 3Di:
DPPPDDKDWDWDWDDDDQKIKTKIKIQDPFDDPPDDLVPDPDPVSVVVVVVLVVQVWDWDFDTDRMTMIITMHGHD

Secondary structure (DSSP, 8-state):
-GGG----EEEEEEEETTEEEEEEEE-SS---TT--TTT---HHHHHHHHHHHHTT-EEEEEESSSEEEEEEEE--

Radius of gyration: 13.52 Å; Cα contacts (8 Å, |Δi|>4): 119; chains: 1; bounding box: 33×23×38 Å